Protein AF-A0A6V7LWW5-F1 (afdb_monomer_lite)

Sequence (155 aa):
DLVTLDDLSAEAMLESSQRIDHLAELAKARLPPICDPGPPGPLPPAVYDANIFVQIYALLMRTLVYSQPWAMTKLLQKIVLAASLSLVLGALFYNVAEDSNLYLKDRIGFHYASLGLLFWPLGLLQILEVNSARRNVERDIKDGLYGRFIYIIIE

Organism: NCBI:txid1563983

Foldseek 3Di:
DLQDQDPPDPVSNVVSVVSNVVVVVVCVVPPDPPPDPPDDDPDDDDDDFDDLVVLLVVVCCCQPPVCPVVNVVVVVVLVVLLVVLVVVLCVVLPPLPPDDPPPPVVVVVSVCCVPPPSVVVVVVVVVVVCVVCVVVVVVCVVVNNHDPVSVVVRD

pLDDT: mean 84.37, std 8.03, range [56.25, 94.94]

Radius of gyration: 31.22 Å; chains: 1; bounding box: 67×51×78 Å

Structure (mmCIF, N/CA/C/O backbone):
data_AF-A0A6V7LWW5-F1
#
_entry.id   AF-A0A6V7LWW5-F1
#
loop_
_atom_site.group_PDB
_atom_site.id
_atom_site.type_symbol
_atom_site.label_atom_id
_atom_site.label_alt_id
_atom_site.label_comp_id
_atom_site.label_asym_id
_atom_site.label_entity_id
_atom_site.label_seq_id
_atom_site.pdbx_PDB_ins_code
_atom_site.Cartn_x
_atom_site.Cartn_y
_atom_site.Cartn_z
_atom_site.occupancy
_atom_site.B_iso_or_equiv
_atom_site.auth_seq_id
_atom_site.auth_comp_id
_atom_site.auth_asym_id
_atom_site.auth_atom_id
_atom_site.pdbx_PDB_model_num
ATOM 1 N N . ASP A 1 1 ?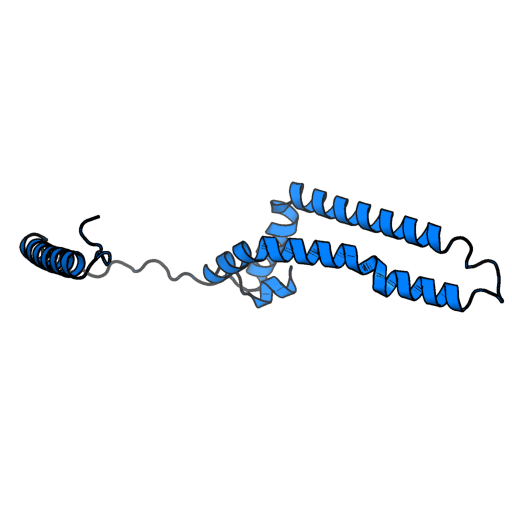 -21.852 21.620 27.437 1.00 56.25 1 ASP A N 1
ATOM 2 C CA . ASP A 1 1 ? -20.460 21.447 27.869 1.00 56.25 1 ASP A CA 1
ATOM 3 C C . ASP A 1 1 ? -20.359 21.796 29.359 1.00 56.25 1 ASP A C 1
ATOM 5 O O . ASP A 1 1 ? -19.930 22.875 29.719 1.00 56.25 1 ASP A O 1
ATOM 9 N N . LEU A 1 2 ? -20.955 20.971 30.232 1.00 62.75 2 LEU A N 1
ATOM 10 C CA . LEU A 1 2 ? -21.084 21.237 31.688 1.00 62.75 2 LEU A CA 1
ATOM 11 C C . LEU A 1 2 ? -20.319 20.210 32.542 1.00 62.75 2 LEU A C 1
ATOM 13 O O . LEU A 1 2 ? -20.326 20.301 33.764 1.00 62.75 2 LEU A O 1
ATOM 17 N N . VAL A 1 3 ? -19.726 19.210 31.886 1.00 68.75 3 VAL A N 1
ATOM 18 C CA . VAL A 1 3 ? -19.079 18.031 32.495 1.00 68.75 3 VAL A CA 1
ATOM 19 C C . VAL A 1 3 ? -17.592 17.976 32.110 1.00 68.75 3 VAL A C 1
ATOM 21 O O . VAL A 1 3 ? -16.883 17.026 32.418 1.00 68.75 3 VAL A O 1
ATOM 24 N N . THR A 1 4 ? -17.119 18.996 31.404 1.00 78.12 4 THR A N 1
ATOM 25 C CA . THR A 1 4 ? -15.730 19.185 31.005 1.00 78.12 4 THR A CA 1
ATOM 26 C C . THR A 1 4 ? -15.096 20.187 31.959 1.00 78.12 4 THR A C 1
ATOM 28 O O . THR A 1 4 ? -15.717 21.178 32.348 1.00 78.12 4 THR A O 1
ATOM 31 N N . LEU A 1 5 ? -13.885 19.868 32.401 1.00 79.38 5 LEU A N 1
ATOM 32 C CA . LEU A 1 5 ? -13.102 20.725 33.279 1.00 79.38 5 LEU A CA 1
ATOM 33 C C . LEU A 1 5 ? -12.470 21.817 32.412 1.00 79.38 5 LEU A C 1
ATOM 35 O O . LEU A 1 5 ? -11.905 21.510 31.361 1.00 79.38 5 LEU A O 1
ATOM 39 N N . ASP A 1 6 ? -12.646 23.073 32.812 1.00 83.56 6 ASP A N 1
ATOM 40 C CA . ASP A 1 6 ? -12.136 24.220 32.066 1.00 83.56 6 ASP A CA 1
ATOM 41 C C . ASP A 1 6 ? -10.806 24.690 32.669 1.00 83.56 6 ASP A C 1
ATOM 43 O O . ASP A 1 6 ? -10.747 25.052 33.845 1.00 83.56 6 ASP A O 1
ATOM 47 N N . ASP A 1 7 ? -9.747 24.690 31.856 1.00 82.81 7 ASP A N 1
ATOM 48 C CA . ASP A 1 7 ? -8.365 24.974 32.271 1.00 82.81 7 ASP A CA 1
ATOM 49 C C . ASP A 1 7 ? -7.906 26.405 31.902 1.00 82.81 7 ASP A C 1
ATOM 51 O O . ASP A 1 7 ? -6.718 26.726 31.960 1.00 82.81 7 ASP A O 1
ATOM 55 N N . LEU A 1 8 ? -8.826 27.297 31.508 1.00 82.31 8 LEU A N 1
ATOM 56 C CA . LEU A 1 8 ? -8.508 28.669 31.072 1.00 82.31 8 LEU A CA 1
ATOM 57 C C . LEU A 1 8 ? -7.904 29.563 32.173 1.00 82.31 8 LEU A C 1
ATOM 59 O O . LEU A 1 8 ? -7.118 30.467 31.880 1.00 82.31 8 LEU A O 1
ATOM 63 N N . SER A 1 9 ? -8.265 29.346 33.437 1.00 84.25 9 SER A N 1
ATOM 64 C CA . SER A 1 9 ? -7.704 30.054 34.592 1.00 84.25 9 SER A CA 1
ATOM 65 C C . SER A 1 9 ? -7.887 29.228 35.866 1.00 84.25 9 SER A C 1
ATOM 67 O O . SER A 1 9 ? -8.771 28.378 35.944 1.00 84.25 9 SER A O 1
ATOM 69 N N . ALA A 1 10 ? -7.077 29.488 36.898 1.00 81.81 10 ALA A N 1
ATOM 70 C CA . ALA A 1 10 ? -7.183 28.765 38.170 1.00 81.81 10 ALA A CA 1
ATOM 71 C C . ALA A 1 10 ? -8.561 28.940 38.843 1.00 81.81 10 ALA A C 1
ATOM 73 O O . ALA A 1 10 ? -9.042 28.029 39.513 1.00 81.81 10 ALA A O 1
ATOM 74 N N . GLU A 1 11 ? -9.206 30.092 38.637 1.00 84.06 11 GLU A N 1
ATOM 75 C CA . GLU A 1 11 ? -10.555 30.376 39.136 1.00 84.06 11 GLU A CA 1
ATOM 76 C C . GLU A 1 11 ? -11.626 29.614 38.341 1.00 84.06 11 GLU A C 1
ATOM 78 O O . GLU A 1 11 ? -12.511 29.011 38.944 1.00 84.06 11 GLU A O 1
ATOM 83 N N . ALA A 1 12 ? -11.507 29.554 37.009 1.00 82.12 12 ALA A N 1
ATOM 84 C CA . ALA A 1 12 ? -12.416 28.788 36.150 1.00 82.12 12 ALA A CA 1
ATOM 85 C C . ALA A 1 12 ? -12.310 27.269 36.391 1.00 82.12 12 ALA A C 1
ATOM 87 O O . ALA A 1 12 ? -13.315 26.552 36.382 1.00 82.12 12 ALA A O 1
ATOM 88 N N . MET A 1 13 ? -11.106 26.781 36.693 1.00 85.88 13 MET A N 1
ATOM 89 C CA . MET A 1 13 ? -10.848 25.391 37.075 1.00 85.88 13 MET A CA 1
ATOM 90 C C . MET A 1 13 ? -11.516 25.040 38.417 1.00 85.88 13 MET A C 1
ATOM 92 O O . MET A 1 13 ? -12.143 23.988 38.570 1.00 85.88 13 MET A O 1
ATOM 96 N N . LEU A 1 14 ? -11.438 25.943 39.400 1.00 86.69 14 LEU A N 1
ATOM 97 C CA . LEU A 1 14 ? -12.098 25.780 40.700 1.00 86.69 14 LEU A CA 1
ATOM 98 C C . LEU A 1 14 ? -13.627 25.846 40.593 1.00 86.69 14 LE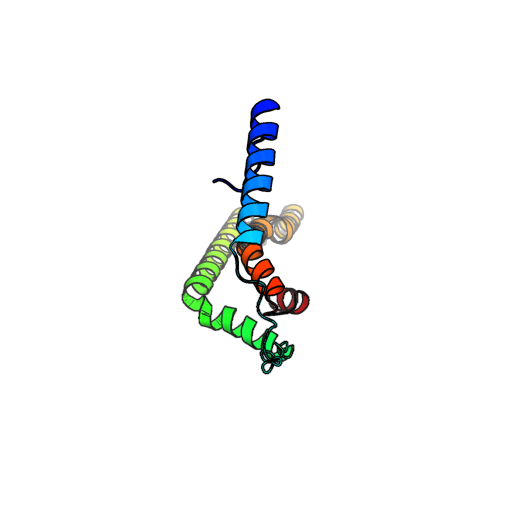U A C 1
ATOM 100 O O . LEU A 1 14 ? -14.320 25.037 41.204 1.00 86.69 14 LEU A O 1
ATOM 104 N N . GLU A 1 15 ? -14.161 26.765 39.793 1.00 88.25 15 GLU A N 1
ATOM 105 C CA . GLU A 1 15 ? -15.605 26.881 39.575 1.00 88.25 15 GLU A CA 1
ATOM 106 C C . GLU A 1 15 ? -16.170 25.656 38.832 1.00 88.25 15 GLU A C 1
ATOM 108 O O . GLU A 1 15 ? -17.206 25.108 39.215 1.00 88.25 15 GLU A O 1
ATOM 113 N N . SER A 1 16 ? -15.486 25.194 37.779 1.00 85.94 16 SER A N 1
ATOM 114 C CA . SER A 1 16 ? -15.928 24.041 36.985 1.00 85.94 16 SER A CA 1
ATOM 115 C C . SER A 1 16 ? -15.826 22.725 37.760 1.00 85.94 16 SER A C 1
ATOM 117 O O . SER A 1 16 ? -16.759 21.927 37.695 1.00 85.94 16 SER A O 1
ATOM 119 N N . SER A 1 17 ? -14.772 22.518 38.558 1.00 87.00 17 SER A N 1
ATOM 120 C CA . SER A 1 17 ? -14.653 21.339 39.434 1.00 87.00 17 SER A CA 1
ATOM 121 C C . SER A 1 17 ? -15.770 21.272 40.479 1.00 87.00 17 SER A C 1
ATOM 123 O O . SER A 1 17 ? -16.461 20.258 40.562 1.00 87.00 17 SER A O 1
ATOM 125 N N . GLN A 1 18 ? -16.050 22.372 41.188 1.00 87.88 18 GLN A N 1
ATOM 126 C CA . GLN A 1 18 ? -17.159 22.440 42.151 1.00 87.88 18 GLN A CA 1
ATOM 127 C C . GLN A 1 18 ? -18.516 22.176 41.487 1.00 87.88 18 GLN A C 1
ATOM 129 O O . GLN A 1 18 ? -19.384 21.502 42.047 1.00 87.88 18 GLN A O 1
ATOM 134 N N . ARG A 1 19 ? -18.702 22.681 40.264 1.00 89.44 19 ARG A N 1
ATOM 135 C CA . ARG A 1 19 ? -19.908 22.444 39.465 1.00 89.44 19 ARG A CA 1
ATOM 136 C C . ARG A 1 19 ? -20.054 20.972 39.071 1.00 89.44 19 ARG A C 1
ATOM 138 O O . ARG A 1 19 ? -21.163 20.443 39.147 1.00 89.44 19 ARG A O 1
ATOM 145 N N . ILE A 1 20 ? -18.966 20.319 38.657 1.00 90.19 20 ILE A N 1
ATOM 146 C CA . ILE A 1 20 ? -18.939 18.892 38.304 1.00 90.19 20 ILE A CA 1
ATOM 147 C C . ILE A 1 20 ? -19.264 18.035 39.527 1.00 90.19 20 ILE A C 1
ATOM 149 O O . ILE A 1 20 ? -20.105 17.144 39.421 1.00 90.19 20 ILE A O 1
ATOM 153 N N . ASP A 1 21 ? -18.674 18.335 40.684 1.00 89.00 21 ASP A N 1
ATOM 154 C CA . ASP A 1 21 ? -18.941 17.606 41.926 1.00 89.00 21 ASP A CA 1
ATOM 155 C C . ASP A 1 21 ? -20.410 17.738 42.341 1.00 89.00 21 ASP A C 1
ATOM 157 O O . ASP A 1 21 ? -21.086 16.735 42.581 1.00 89.00 21 ASP A O 1
ATOM 161 N N . HIS A 1 22 ? -20.959 18.955 42.302 1.00 88.81 22 HIS A N 1
ATOM 162 C CA . HIS A 1 22 ? -22.373 19.191 42.590 1.00 88.81 22 HIS A CA 1
ATOM 163 C C . HIS A 1 22 ? -23.304 18.466 41.597 1.00 88.81 22 HIS A C 1
ATOM 165 O O . HIS A 1 22 ? -24.337 17.911 41.979 1.00 88.81 22 HIS A O 1
ATOM 171 N N . LEU A 1 23 ? -22.957 18.436 40.304 1.00 88.31 23 LEU A N 1
ATOM 172 C CA . LEU A 1 23 ? -23.705 17.680 39.295 1.00 88.31 23 LEU A CA 1
ATOM 173 C C . LEU A 1 23 ? -23.599 16.167 39.510 1.00 88.31 23 LEU A C 1
ATOM 175 O O . LEU A 1 23 ? -24.593 15.466 39.327 1.00 88.31 23 LEU A O 1
ATOM 179 N N . ALA A 1 24 ? -22.436 15.661 39.918 1.00 88.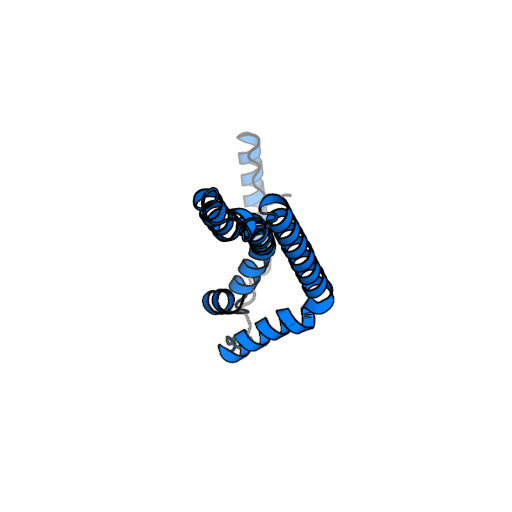00 24 ALA A N 1
ATOM 180 C CA . ALA A 1 24 ? -22.228 14.252 40.228 1.00 88.00 24 ALA A CA 1
ATOM 181 C C . ALA A 1 24 ? -23.033 13.823 41.463 1.00 88.00 24 ALA A C 1
ATOM 183 O O . ALA A 1 24 ? -23.627 12.743 41.466 1.00 88.00 24 ALA A O 1
ATOM 184 N N . GLU A 1 25 ? -23.113 14.669 42.491 1.00 89.00 25 GLU A N 1
ATOM 185 C CA . GLU A 1 25 ? -23.961 14.440 43.664 1.00 89.00 25 GLU A CA 1
ATOM 186 C C . GLU A 1 25 ? -25.451 14.471 43.311 1.00 89.00 25 GLU A C 1
ATOM 188 O O . GLU A 1 25 ? -26.192 13.559 43.684 1.00 89.00 25 GLU A O 1
ATOM 193 N N . LEU A 1 26 ? -25.893 15.452 42.516 1.00 89.56 26 LEU A N 1
ATOM 194 C CA . LEU A 1 26 ? -27.267 15.495 42.009 1.00 89.56 26 LEU A CA 1
ATOM 195 C C . LEU A 1 26 ? -27.609 14.275 41.151 1.00 89.56 26 LEU A C 1
ATOM 197 O O . LEU A 1 26 ? -28.713 13.740 41.261 1.00 89.56 26 LEU A O 1
ATOM 201 N N . ALA A 1 27 ? -26.680 13.828 40.306 1.00 86.88 27 ALA A N 1
ATOM 202 C CA . ALA A 1 27 ? -26.846 12.640 39.485 1.00 86.88 27 ALA A CA 1
ATOM 203 C C . ALA A 1 27 ? -26.975 11.391 40.362 1.00 86.88 27 ALA A C 1
ATOM 205 O O . ALA A 1 27 ? -27.904 10.618 40.162 1.00 86.88 27 ALA A O 1
ATOM 206 N N . LYS A 1 28 ? -26.132 11.228 41.388 1.00 83.94 28 LYS A N 1
ATOM 207 C CA . LYS A 1 28 ? -26.252 10.125 42.359 1.00 83.94 28 LYS A CA 1
ATOM 208 C C . LYS A 1 28 ? -27.580 10.147 43.118 1.00 83.94 28 LYS A C 1
ATOM 210 O O . LYS A 1 28 ? -28.133 9.087 43.384 1.00 83.94 28 LYS A O 1
ATOM 215 N N . ALA A 1 29 ? -28.089 11.330 43.466 1.00 85.06 29 ALA A N 1
ATOM 216 C CA . ALA A 1 29 ? -29.338 11.472 44.212 1.00 85.06 29 ALA A CA 1
ATOM 217 C C . ALA A 1 29 ? -30.597 11.265 43.351 1.00 85.06 29 ALA A C 1
ATOM 219 O O . ALA A 1 29 ? -31.633 10.856 43.874 1.00 85.06 29 ALA A O 1
ATOM 220 N N . ARG A 1 30 ? -30.540 11.588 42.050 1.00 85.62 30 ARG A N 1
ATOM 221 C CA . ARG A 1 30 ? -31.704 11.543 41.145 1.00 85.62 30 ARG A CA 1
ATOM 222 C C . ARG A 1 30 ? -31.725 10.361 40.189 1.00 85.62 30 ARG A C 1
ATOM 224 O O . ARG A 1 30 ? -32.808 9.999 39.731 1.00 85.62 30 ARG A O 1
ATOM 231 N N . LEU A 1 31 ? -30.573 9.798 39.834 1.00 82.19 31 LEU A N 1
ATOM 232 C CA . LEU A 1 31 ? -30.538 8.618 38.984 1.00 82.19 31 LEU A CA 1
ATOM 233 C C . LEU A 1 31 ? -31.003 7.417 39.809 1.00 82.19 31 LEU A C 1
ATOM 235 O O . LEU A 1 31 ? -30.532 7.233 40.934 1.00 82.19 31 LEU A O 1
ATOM 239 N N . PRO A 1 32 ? -31.918 6.594 39.273 1.00 79.50 32 PRO A N 1
ATOM 240 C CA . PRO A 1 32 ? -32.221 5.325 39.906 1.00 79.50 32 PRO A CA 1
ATOM 241 C C . PRO A 1 32 ? -30.915 4.528 40.048 1.00 79.50 32 PRO A C 1
ATOM 243 O O . PRO A 1 32 ? -30.060 4.607 39.155 1.00 79.50 32 PRO A O 1
ATOM 246 N N . PRO A 1 33 ? -30.736 3.772 41.148 1.00 77.69 33 PRO A N 1
ATOM 247 C CA . PRO A 1 33 ? -29.600 2.869 41.261 1.00 77.69 33 PRO A CA 1
ATOM 248 C C . PRO A 1 33 ? -29.564 1.986 40.015 1.00 77.69 33 PRO A C 1
ATOM 250 O O . PRO A 1 33 ? -30.623 1.625 39.491 1.00 77.69 33 PRO A O 1
ATOM 253 N N . ILE A 1 34 ? -28.358 1.682 39.523 1.00 73.12 34 IL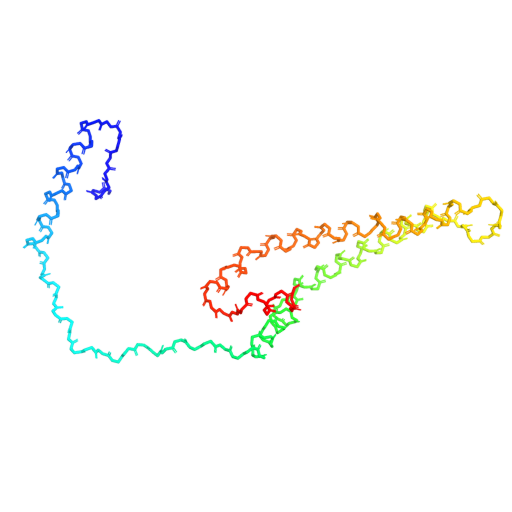E A N 1
ATOM 254 C CA . ILE A 1 34 ? -28.169 0.751 38.407 1.00 73.12 34 ILE A CA 1
ATOM 255 C C . ILE A 1 34 ? -28.908 -0.522 38.811 1.00 73.12 34 ILE A C 1
ATOM 257 O O . ILE A 1 34 ? -28.500 -1.200 39.752 1.00 73.12 34 ILE A O 1
ATOM 261 N N . CYS A 1 35 ? -30.066 -0.748 38.186 1.00 74.00 35 CYS A N 1
ATOM 262 C CA . CYS A 1 35 ? -30.925 -1.868 38.520 1.00 74.00 35 CYS A CA 1
ATOM 263 C C . CYS A 1 35 ? -30.089 -3.123 38.309 1.00 74.00 35 CYS A C 1
ATOM 265 O O . CYS A 1 35 ? -29.405 -3.214 37.283 1.00 74.00 35 CYS A O 1
ATOM 267 N N . ASP A 1 36 ? -30.101 -4.024 39.293 1.00 74.38 36 ASP A N 1
ATOM 268 C CA . ASP A 1 36 ? -29.319 -5.253 39.235 1.00 74.38 36 ASP A CA 1
ATOM 269 C C . ASP A 1 36 ? -29.627 -5.905 37.883 1.00 74.38 36 ASP A C 1
ATOM 271 O O . ASP A 1 36 ? -30.815 -6.110 37.580 1.00 74.38 36 ASP A O 1
ATOM 275 N N . PRO A 1 37 ? -28.623 -6.097 37.002 1.00 74.06 37 PRO A N 1
ATOM 276 C CA . PRO A 1 37 ? -28.888 -6.679 35.706 1.00 74.06 37 PRO A CA 1
ATOM 277 C C . PRO A 1 37 ? -29.601 -7.995 35.984 1.00 74.06 37 PRO A C 1
ATOM 279 O O . PRO A 1 37 ? -29.121 -8.822 36.761 1.00 74.06 37 PRO A O 1
ATOM 282 N N . GLY A 1 38 ? -30.795 -8.150 35.404 1.00 76.06 38 GLY A N 1
ATOM 283 C CA . GLY A 1 38 ? -31.532 -9.404 35.490 1.00 76.06 38 GLY A CA 1
ATOM 284 C C . GLY A 1 38 ? -30.621 -10.579 35.111 1.00 76.06 38 GLY A C 1
ATOM 285 O O . GLY A 1 38 ? -29.553 -10.359 34.530 1.00 76.06 38 GLY A O 1
ATOM 286 N N . PRO A 1 39 ? -31.020 -11.824 35.428 1.00 80.00 39 PRO A N 1
ATOM 287 C CA . PRO A 1 39 ? -30.187 -13.003 35.198 1.00 80.00 39 PRO A CA 1
ATOM 288 C C . PRO A 1 39 ? -29.523 -12.913 33.819 1.00 80.00 39 PRO A C 1
ATOM 290 O O . PRO A 1 39 ? -30.234 -12.620 32.850 1.00 80.00 39 PRO A O 1
ATOM 293 N N . PRO A 1 40 ? -28.185 -13.062 33.740 1.00 77.75 40 PRO A N 1
ATOM 294 C CA . PRO A 1 40 ? -27.430 -12.717 32.548 1.00 77.75 40 PRO A CA 1
ATOM 295 C C . PRO A 1 40 ? -28.060 -13.412 31.350 1.00 77.75 40 PRO A C 1
ATOM 297 O O . PRO A 1 40 ? -28.149 -14.641 31.301 1.00 77.75 40 PRO A O 1
ATOM 300 N N . GLY A 1 41 ? -28.555 -12.605 30.410 1.00 78.50 41 GLY A N 1
ATOM 301 C CA . GLY A 1 41 ? -29.046 -13.116 29.141 1.00 78.50 41 GLY A CA 1
ATOM 302 C C . GLY A 1 41 ? -27.938 -13.907 28.439 1.00 78.50 41 GLY A C 1
ATOM 303 O O . GLY A 1 41 ? -26.757 -13.722 28.759 1.00 78.50 41 GLY A O 1
ATOM 304 N N . PRO A 1 42 ? -28.285 -14.792 27.490 1.00 81.12 42 PRO A N 1
ATOM 305 C CA . PRO A 1 42 ? -27.274 -15.480 26.703 1.00 81.12 42 PRO A CA 1
ATOM 306 C C . PRO A 1 42 ? -26.328 -14.437 26.108 1.00 81.12 42 PRO A C 1
ATOM 308 O O . PRO A 1 42 ? -26.765 -13.498 25.437 1.00 81.12 42 PRO A O 1
ATOM 311 N N . LEU A 1 43 ? -25.037 -14.579 26.419 1.00 78.56 43 LEU A N 1
ATOM 312 C CA . LEU A 1 43 ? -24.001 -13.720 25.866 1.00 78.56 43 LEU A CA 1
ATOM 313 C C . LEU A 1 43 ? -24.101 -13.769 24.334 1.00 78.56 43 LEU A C 1
ATOM 315 O O . LEU A 1 43 ? -24.424 -14.830 23.782 1.00 78.56 43 LEU A O 1
ATOM 319 N N . PRO A 1 44 ? -23.840 -12.649 23.636 1.00 81.50 44 PRO A N 1
ATOM 320 C CA . PRO A 1 44 ? -23.742 -12.683 22.187 1.00 81.50 44 PRO A CA 1
ATOM 321 C C . PRO A 1 44 ? -22.749 -13.781 21.774 1.00 81.50 44 PRO A C 1
ATOM 323 O O . PRO A 1 44 ? -21.784 -14.039 22.504 1.00 81.50 44 PRO A O 1
ATOM 326 N N . PRO A 1 45 ? -22.995 -14.463 20.641 1.00 79.31 45 PRO A N 1
ATOM 327 C CA . PRO A 1 45 ? -22.140 -15.553 20.198 1.00 79.31 45 PRO A CA 1
ATOM 328 C C . PRO A 1 45 ? -20.689 -15.081 20.127 1.00 79.31 45 PRO A C 1
ATOM 330 O O . PRO A 1 45 ? -20.415 -13.953 19.709 1.00 79.31 45 PRO A O 1
ATOM 333 N N . ALA A 1 46 ? -19.765 -15.947 20.545 1.00 74.00 46 ALA A N 1
ATOM 334 C CA . ALA A 1 46 ? -18.345 -15.666 20.420 1.00 74.00 46 ALA A CA 1
ATOM 335 C C . ALA A 1 46 ? -18.022 -15.378 18.948 1.00 74.00 46 ALA A C 1
ATOM 337 O O . ALA A 1 46 ? -18.423 -16.124 18.052 1.00 74.00 46 ALA A O 1
ATOM 338 N N . VAL A 1 47 ? -17.326 -14.272 18.699 1.00 71.50 47 VAL A N 1
ATOM 339 C CA . VAL A 1 47 ? -16.826 -13.950 17.365 1.00 71.50 47 VAL A CA 1
ATOM 340 C C . VAL A 1 47 ? -15.663 -14.903 17.105 1.00 71.50 47 VAL A C 1
ATOM 342 O O . VAL A 1 47 ? -14.640 -14.824 17.780 1.00 71.50 47 VAL A O 1
ATOM 345 N N . TYR A 1 48 ? -15.856 -15.863 16.202 1.00 69.12 48 TYR A N 1
ATOM 346 C CA . TYR A 1 48 ? -14.805 -16.796 15.806 1.00 69.12 48 TYR A CA 1
ATOM 347 C C . TYR A 1 48 ? -14.050 -16.238 14.607 1.00 69.12 48 TYR A C 1
ATOM 349 O O . TYR A 1 48 ? -14.664 -15.817 13.624 1.00 69.12 48 TYR A O 1
ATOM 357 N N . ASP A 1 49 ? -12.724 -16.293 14.672 1.00 73.12 49 ASP A N 1
ATOM 358 C CA . ASP A 1 49 ? -11.879 -15.952 13.535 1.00 73.12 49 ASP A CA 1
ATOM 359 C C . ASP A 1 49 ? -12.101 -16.944 12.385 1.00 73.12 49 ASP A C 1
ATOM 361 O O . ASP A 1 49 ? -12.236 -18.157 12.580 1.00 73.12 49 ASP A O 1
ATOM 365 N N . ALA A 1 50 ? -12.122 -16.433 11.154 1.00 77.69 50 ALA A N 1
ATOM 366 C CA . ALA A 1 50 ? -12.208 -17.273 9.966 1.00 77.69 50 ALA A CA 1
ATOM 367 C C . ALA A 1 50 ? -10.921 -18.097 9.779 1.00 77.69 50 ALA A C 1
ATOM 369 O O . ALA A 1 50 ? -9.818 -17.622 10.050 1.00 77.69 50 ALA A O 1
ATOM 370 N N . ASN A 1 51 ? -11.038 -19.309 9.227 1.00 87.44 51 ASN A N 1
ATOM 371 C CA . ASN A 1 51 ? -9.878 -20.121 8.845 1.00 87.44 51 ASN A CA 1
ATOM 372 C C . ASN A 1 51 ? -8.959 -19.370 7.866 1.00 87.44 51 ASN A C 1
ATOM 374 O O . ASN A 1 51 ? -9.435 -18.658 6.983 1.00 87.44 51 ASN A O 1
ATOM 378 N N . ILE A 1 52 ? -7.649 -19.618 7.946 1.00 86.81 52 ILE A N 1
ATOM 379 C CA . ILE A 1 52 ? -6.621 -18.967 7.109 1.00 86.81 52 ILE A CA 1
ATOM 380 C C . ILE A 1 52 ? -6.956 -19.046 5.610 1.00 86.81 52 ILE A C 1
ATOM 382 O O . ILE A 1 52 ? -6.863 -18.049 4.900 1.00 86.81 52 ILE A O 1
ATOM 386 N N . PHE A 1 53 ? -7.418 -20.203 5.125 1.00 89.06 53 PHE A N 1
ATOM 387 C CA . PHE A 1 53 ? -7.814 -20.378 3.722 1.00 89.06 53 PHE A CA 1
ATOM 388 C C . PHE A 1 53 ? -9.006 -19.505 3.314 1.00 89.06 53 PHE A C 1
ATOM 390 O O . PHE A 1 53 ? -9.043 -18.998 2.196 1.00 89.06 53 PHE A O 1
ATOM 397 N N . VAL A 1 54 ? -9.965 -19.304 4.222 1.00 88.94 54 VAL A N 1
ATOM 398 C CA . VAL A 1 54 ? -11.131 -18.444 3.983 1.00 88.94 54 VAL A CA 1
ATOM 399 C C . VAL A 1 54 ? -10.701 -16.981 3.960 1.00 88.94 54 VAL A C 1
ATOM 401 O O . VAL A 1 54 ? -11.155 -16.239 3.095 1.00 88.94 54 VAL A O 1
ATOM 404 N N . GLN A 1 55 ? -9.775 -16.582 4.838 1.00 88.94 55 GLN A N 1
ATOM 405 C CA . GLN A 1 55 ? -9.190 -15.238 4.822 1.00 88.94 55 GLN A CA 1
ATOM 406 C C . GLN A 1 55 ? -8.452 -14.963 3.501 1.00 88.94 55 GLN A C 1
ATOM 408 O O . GLN A 1 55 ? -8.694 -13.937 2.870 1.00 88.94 55 GLN A O 1
ATOM 413 N N . ILE A 1 56 ? -7.619 -15.903 3.035 1.00 89.44 56 ILE A N 1
ATOM 414 C CA . ILE A 1 56 ? -6.917 -15.800 1.744 1.00 89.44 56 ILE A CA 1
ATOM 415 C C . ILE A 1 56 ? -7.916 -15.667 0.591 1.00 89.44 56 ILE A C 1
ATOM 417 O O . ILE A 1 56 ? -7.790 -14.772 -0.243 1.00 89.44 56 ILE A O 1
ATOM 421 N N . TYR A 1 57 ? -8.927 -16.538 0.551 1.00 90.44 57 TYR A N 1
ATOM 422 C CA . TYR A 1 57 ? -9.954 -16.505 -0.487 1.00 90.44 57 TYR A CA 1
ATOM 423 C C . TYR A 1 57 ? -10.728 -15.179 -0.487 1.00 90.44 57 TYR A C 1
ATOM 425 O O . TYR A 1 57 ? -10.952 -14.595 -1.547 1.00 90.44 57 TYR A O 1
ATOM 433 N N . ALA A 1 58 ? -11.096 -14.670 0.691 1.00 88.44 58 ALA A N 1
ATOM 434 C CA . ALA A 1 58 ? -11.801 -13.400 0.832 1.00 88.44 58 ALA A CA 1
ATOM 435 C C . ALA A 1 58 ? -10.959 -12.213 0.335 1.00 88.44 58 ALA A C 1
ATOM 437 O O . ALA A 1 58 ? -11.477 -11.371 -0.401 1.00 88.44 58 ALA A O 1
ATOM 438 N N . LEU A 1 59 ? -9.665 -12.169 0.676 1.00 89.00 59 LEU A N 1
ATOM 439 C CA . LEU A 1 59 ? -8.735 -11.148 0.179 1.00 89.00 59 LEU A CA 1
ATOM 440 C C . LEU A 1 59 ? -8.585 -11.222 -1.345 1.00 89.00 59 LEU A C 1
ATOM 442 O O . LEU A 1 59 ? -8.690 -10.209 -2.033 1.00 89.00 59 LEU A O 1
ATOM 446 N N . LEU A 1 60 ? -8.437 -12.425 -1.895 1.00 87.00 60 LEU A N 1
ATOM 447 C CA . LEU A 1 60 ? -8.299 -12.623 -3.335 1.00 87.00 60 LEU A CA 1
ATOM 448 C C . LEU A 1 60 ? -9.570 -12.212 -4.094 1.00 87.00 60 LEU A C 1
ATOM 450 O O . LEU A 1 60 ? -9.486 -11.541 -5.121 1.00 87.00 60 LEU A O 1
ATOM 454 N N . MET A 1 61 ? -10.753 -12.527 -3.564 1.00 87.81 61 MET A N 1
ATOM 455 C CA . MET A 1 61 ? -12.030 -12.082 -4.133 1.00 87.81 61 MET A CA 1
ATOM 456 C C . MET A 1 61 ? -12.218 -10.564 -4.043 1.00 87.81 61 MET A C 1
ATOM 458 O O . MET A 1 61 ? -12.678 -9.942 -5.006 1.00 87.81 61 MET A O 1
ATOM 462 N N . ARG A 1 62 ? -11.827 -9.944 -2.921 1.00 87.12 62 ARG A N 1
ATOM 463 C CA . ARG A 1 62 ? -11.790 -8.480 -2.762 1.00 87.12 62 ARG A CA 1
ATOM 464 C C . ARG A 1 62 ? -10.946 -7.833 -3.856 1.00 87.12 62 ARG A C 1
ATOM 466 O O . ARG A 1 62 ? -11.412 -6.896 -4.504 1.00 87.12 62 ARG A O 1
ATOM 473 N N . THR A 1 63 ? -9.751 -8.357 -4.097 1.00 82.38 63 THR A N 1
ATOM 474 C CA . THR A 1 63 ? -8.804 -7.778 -5.054 1.00 82.38 63 THR A CA 1
ATOM 475 C C . THR A 1 63 ? -9.186 -8.056 -6.508 1.00 82.38 63 THR A C 1
ATOM 477 O O . THR A 1 63 ? -9.153 -7.139 -7.327 1.00 82.38 63 THR A O 1
ATOM 480 N N . LEU A 1 64 ? -9.591 -9.283 -6.848 1.00 80.50 64 LEU A N 1
ATOM 481 C CA . LEU A 1 64 ? -9.835 -9.688 -8.239 1.00 80.50 64 LEU A CA 1
ATOM 482 C C . LEU A 1 64 ? -11.229 -9.357 -8.765 1.00 80.50 64 LEU A C 1
ATOM 484 O O . LEU A 1 64 ? -11.373 -9.137 -9.967 1.00 80.50 64 LEU A O 1
ATOM 488 N N . VAL A 1 65 ? -12.249 -9.361 -7.903 1.00 82.44 65 VAL A N 1
ATOM 489 C CA . VAL A 1 65 ? -13.655 -9.246 -8.324 1.00 82.44 65 VAL A CA 1
ATOM 490 C C . VAL A 1 65 ? -14.256 -7.933 -7.843 1.00 82.44 65 VAL A C 1
ATOM 492 O O . VAL A 1 65 ? -14.763 -7.156 -8.648 1.00 82.44 65 VAL A O 1
ATOM 495 N N . TYR A 1 66 ? -14.148 -7.626 -6.550 1.00 80.25 66 TYR A N 1
ATOM 496 C CA . TYR A 1 66 ? -14.810 -6.442 -5.992 1.00 80.25 66 TYR A CA 1
ATOM 497 C C . TYR A 1 66 ? -14.087 -5.121 -6.308 1.00 80.25 66 TYR A C 1
ATOM 499 O O . TYR A 1 66 ? -14.712 -4.063 -6.302 1.00 80.25 66 TYR A O 1
ATOM 507 N N . SER A 1 67 ? -12.799 -5.168 -6.656 1.00 79.44 67 SER A N 1
ATOM 508 C CA . SER A 1 67 ? -12.004 -3.986 -7.027 1.00 79.44 67 SER A CA 1
ATOM 509 C C . SER A 1 67 ? -12.026 -3.664 -8.536 1.00 79.44 67 SER A C 1
ATOM 511 O O . SER A 1 67 ? -11.297 -2.784 -8.996 1.00 79.44 67 SER A O 1
ATOM 513 N N . GLN A 1 68 ? -12.842 -4.351 -9.348 1.00 66.62 68 GLN A N 1
ATOM 514 C CA . GLN A 1 68 ? -12.632 -4.433 -10.802 1.00 66.62 68 GLN A CA 1
ATOM 515 C C . GLN A 1 68 ? -12.608 -3.136 -11.637 1.00 66.62 68 GLN A C 1
ATOM 517 O O . GLN A 1 68 ? -11.848 -3.139 -12.605 1.00 66.62 68 GLN A O 1
ATOM 522 N N . PRO A 1 69 ? -13.285 -2.007 -11.342 1.00 78.31 69 PRO A N 1
ATOM 523 C CA . PRO A 1 69 ? -13.033 -0.804 -12.141 1.00 78.31 69 PRO A CA 1
ATOM 524 C C . PRO A 1 69 ? -11.699 -0.137 -11.766 1.00 78.31 69 PRO A C 1
ATOM 526 O O . PRO A 1 69 ? -10.961 0.317 -12.636 1.00 78.31 69 PRO A O 1
ATOM 529 N N . TRP A 1 70 ? -11.347 -0.120 -10.479 1.00 81.12 70 TRP A N 1
ATOM 530 C CA . TRP A 1 70 ? -10.157 0.570 -9.972 1.00 81.12 70 TRP A CA 1
ATOM 531 C C . TRP A 1 70 ? -8.872 -0.241 -10.148 1.00 81.12 70 TRP A C 1
ATOM 533 O O . TRP A 1 70 ? -7.810 0.320 -10.405 1.00 81.12 70 TRP A O 1
ATOM 543 N N . ALA A 1 71 ? -8.950 -1.566 -10.033 1.00 81.25 71 ALA A N 1
ATOM 544 C CA . ALA A 1 71 ? -7.816 -2.449 -10.272 1.00 81.25 71 ALA A CA 1
ATOM 545 C C . ALA A 1 71 ? -7.365 -2.392 -11.740 1.00 81.25 71 ALA A C 1
ATOM 547 O O . ALA A 1 71 ? -6.168 -2.319 -12.016 1.00 81.25 71 ALA A O 1
ATOM 548 N N . MET A 1 72 ? -8.316 -2.355 -12.680 1.00 83.69 72 MET A N 1
ATOM 549 C CA . MET A 1 72 ? -8.018 -2.276 -14.111 1.00 83.69 72 MET A CA 1
ATOM 550 C C . MET A 1 72 ? -7.394 -0.935 -14.504 1.00 83.69 72 MET A C 1
ATOM 552 O O . MET A 1 72 ? -6.430 -0.917 -15.267 1.00 83.69 72 MET A O 1
ATOM 556 N N . THR A 1 73 ? -7.881 0.187 -13.963 1.00 86.69 73 THR A N 1
ATOM 557 C CA . THR A 1 73 ? -7.296 1.508 -14.253 1.00 86.69 73 THR A CA 1
ATOM 558 C C . THR A 1 73 ? -5.873 1.631 -13.714 1.00 86.69 73 THR A C 1
ATOM 560 O O . THR A 1 73 ? -4.992 2.097 -14.436 1.00 86.69 73 THR A O 1
ATOM 563 N N . LYS A 1 74 ? -5.610 1.140 -12.496 1.00 87.06 74 LYS A N 1
ATOM 564 C CA . LYS A 1 74 ? -4.253 1.078 -11.927 1.00 87.06 74 LYS A CA 1
ATOM 565 C C . LYS A 1 74 ? -3.328 0.172 -12.736 1.00 87.06 74 LYS A C 1
ATOM 567 O O . LYS A 1 74 ? -2.185 0.539 -12.997 1.00 87.06 74 LYS A O 1
ATOM 572 N N . LEU A 1 75 ? -3.811 -0.996 -13.163 1.00 88.62 75 LEU A N 1
ATOM 573 C CA . LEU A 1 75 ? -3.040 -1.901 -14.015 1.00 88.62 75 LEU A CA 1
ATOM 574 C C . LEU A 1 75 ? -2.684 -1.229 -15.345 1.00 88.62 75 LEU A C 1
ATOM 576 O O . LEU A 1 75 ? -1.524 -1.250 -15.750 1.00 88.62 75 LEU A O 1
ATOM 580 N N . LEU A 1 76 ? -3.655 -0.581 -15.992 1.00 91.69 76 LEU A N 1
ATOM 581 C CA . LEU A 1 76 ? -3.432 0.148 -17.236 1.00 91.69 76 LEU A CA 1
ATOM 582 C C . LEU A 1 76 ? -2.415 1.279 -17.046 1.00 91.69 76 LEU A C 1
ATOM 584 O O . LEU A 1 76 ? -1.503 1.414 -17.856 1.00 91.69 76 LEU A O 1
ATOM 588 N N . GLN A 1 77 ? -2.512 2.042 -15.954 1.00 91.44 77 GLN A N 1
ATOM 589 C CA . GLN A 1 77 ? -1.536 3.078 -15.611 1.00 91.44 77 GLN A CA 1
ATOM 590 C C . GLN A 1 77 ? -0.122 2.496 -15.475 1.00 91.44 77 GLN A C 1
ATOM 592 O O . GLN A 1 77 ? 0.823 3.055 -16.033 1.00 91.44 77 GLN A O 1
ATOM 597 N N . LYS A 1 78 ? 0.028 1.358 -14.783 1.00 91.62 78 LYS A N 1
ATOM 598 C CA . LYS A 1 78 ? 1.316 0.663 -14.628 1.00 91.62 78 LYS A CA 1
ATOM 599 C C . LYS A 1 78 ? 1.863 0.176 -15.972 1.00 91.62 78 LYS A C 1
ATOM 601 O O . LYS A 1 78 ? 3.048 0.359 -16.232 1.00 91.62 78 LYS A O 1
ATOM 606 N N . ILE A 1 79 ? 1.015 -0.373 -16.845 1.00 94.06 79 ILE A N 1
ATOM 607 C CA . ILE A 1 79 ? 1.401 -0.823 -18.194 1.00 94.06 79 ILE A CA 1
ATOM 608 C C . ILE A 1 79 ? 1.855 0.355 -19.060 1.00 94.06 79 ILE A C 1
ATOM 610 O O . ILE A 1 79 ? 2.913 0.280 -19.679 1.00 94.06 79 ILE A O 1
ATOM 614 N N . VAL A 1 80 ? 1.093 1.451 -19.089 1.00 94.94 80 VAL A N 1
ATOM 615 C CA . VAL A 1 80 ? 1.439 2.651 -19.869 1.00 94.94 80 VAL A CA 1
ATOM 616 C C . VAL A 1 80 ? 2.752 3.257 -19.372 1.00 94.94 80 VAL A C 1
ATOM 618 O O . VAL A 1 80 ? 3.616 3.596 -20.181 1.00 94.94 80 VAL A O 1
ATOM 621 N N . LEU A 1 81 ? 2.945 3.334 -18.051 1.00 93.31 81 LEU A N 1
ATOM 622 C CA . LEU A 1 81 ? 4.196 3.812 -17.470 1.00 93.31 81 LEU A CA 1
ATOM 623 C C . LEU A 1 81 ? 5.365 2.890 -17.843 1.00 93.31 81 LEU A C 1
ATOM 625 O O . LEU A 1 81 ? 6.382 3.370 -18.337 1.00 93.31 81 LEU A O 1
ATOM 629 N N . ALA A 1 82 ? 5.214 1.574 -17.679 1.00 93.44 82 ALA A N 1
ATOM 630 C CA . ALA A 1 82 ? 6.242 0.603 -18.044 1.00 93.44 82 ALA A CA 1
ATOM 631 C C . ALA A 1 82 ? 6.606 0.674 -19.538 1.00 93.44 82 ALA A C 1
ATOM 633 O O . ALA A 1 82 ? 7.787 0.677 -19.886 1.00 93.44 82 ALA A O 1
ATOM 634 N N . ALA A 1 83 ? 5.611 0.808 -20.419 1.00 94.31 83 ALA A N 1
ATOM 635 C CA . ALA A 1 83 ? 5.824 0.984 -21.851 1.00 94.31 83 ALA A CA 1
ATOM 636 C C . ALA A 1 83 ? 6.583 2.285 -22.156 1.00 94.31 83 ALA A C 1
ATOM 638 O O . ALA A 1 83 ? 7.542 2.268 -22.924 1.00 94.31 83 ALA A O 1
ATOM 639 N N . SER A 1 84 ? 6.220 3.399 -21.510 1.00 94.25 84 SER A N 1
ATOM 640 C CA . SER A 1 84 ? 6.925 4.677 -21.677 1.00 94.25 84 SER A CA 1
ATOM 641 C C . SER A 1 84 ? 8.393 4.599 -21.239 1.00 94.25 84 SER A C 1
ATOM 643 O O . SER A 1 84 ? 9.275 5.058 -21.960 1.00 94.25 84 SER A O 1
ATOM 645 N N . LEU A 1 85 ? 8.676 3.939 -20.112 1.00 92.44 85 LEU A N 1
ATOM 646 C CA . LEU A 1 85 ? 10.035 3.725 -19.608 1.00 92.44 85 LEU A CA 1
ATOM 647 C C . LEU A 1 85 ? 10.850 2.822 -20.541 1.00 92.44 85 LEU A C 1
ATOM 649 O O . LEU A 1 85 ? 12.027 3.088 -20.781 1.00 92.44 85 LEU A O 1
ATOM 653 N N . SER A 1 86 ? 10.219 1.793 -21.112 1.00 91.94 86 SER A N 1
ATOM 654 C CA . SER A 1 86 ? 10.836 0.928 -22.120 1.00 91.94 86 SER A CA 1
ATOM 655 C C . SER A 1 86 ? 11.184 1.693 -23.402 1.00 91.94 86 SER A C 1
ATOM 657 O O . SER A 1 86 ? 12.289 1.529 -23.919 1.00 91.94 86 SER A O 1
ATOM 659 N N . LEU A 1 87 ? 10.300 2.577 -23.877 1.00 93.25 87 LEU A N 1
ATOM 660 C CA . LEU A 1 87 ? 10.569 3.429 -25.039 1.00 93.25 87 LEU A CA 1
ATOM 661 C C . LEU A 1 87 ? 11.723 4.403 -24.780 1.00 93.25 87 LEU A C 1
ATOM 663 O O . LEU A 1 87 ? 12.595 4.548 -25.632 1.00 93.25 87 LEU A O 1
ATOM 667 N N . VAL A 1 88 ? 11.767 5.028 -23.599 1.00 91.62 88 VAL A N 1
ATOM 668 C CA . VAL A 1 88 ? 12.877 5.911 -23.203 1.00 91.62 88 VAL A CA 1
ATOM 669 C C . VAL A 1 88 ? 14.197 5.140 -23.162 1.00 91.62 88 VAL A C 1
ATOM 671 O O . VAL A 1 88 ? 15.196 5.620 -23.692 1.00 91.62 88 VAL A O 1
ATOM 674 N N . LEU A 1 89 ? 14.207 3.928 -22.600 1.00 90.75 89 LEU A N 1
ATOM 675 C CA . LEU A 1 89 ? 15.400 3.079 -22.584 1.00 90.75 89 LEU A CA 1
ATOM 676 C C . LEU A 1 89 ? 15.874 2.737 -24.002 1.00 90.75 89 LEU A C 1
ATOM 678 O O . LEU A 1 89 ? 17.059 2.862 -24.299 1.00 90.75 89 LEU A O 1
ATOM 682 N N . GLY A 1 90 ? 14.951 2.327 -24.875 1.00 88.69 90 GLY A N 1
ATOM 683 C CA . GLY A 1 90 ? 15.256 1.993 -26.265 1.00 88.69 90 GLY A CA 1
ATOM 684 C C . GLY A 1 90 ? 15.749 3.192 -27.076 1.00 88.69 90 GLY A C 1
ATOM 685 O O . GLY A 1 90 ? 16.631 3.035 -27.915 1.00 88.69 90 GLY A O 1
ATOM 686 N N . ALA A 1 91 ? 15.232 4.391 -26.797 1.00 89.38 91 ALA A N 1
ATOM 687 C CA . ALA A 1 91 ? 15.681 5.626 -27.434 1.00 89.38 91 ALA A CA 1
ATOM 688 C C . ALA A 1 91 ? 17.091 6.041 -26.982 1.00 89.38 91 ALA A C 1
ATOM 690 O O . ALA A 1 91 ? 17.889 6.479 -27.806 1.00 89.38 91 ALA A O 1
ATOM 691 N N . LEU A 1 92 ? 17.411 5.891 -25.690 1.00 88.25 92 LEU A N 1
ATOM 692 C CA . LEU A 1 92 ? 18.728 6.237 -25.144 1.00 88.25 92 LEU A CA 1
ATOM 693 C C . LEU A 1 92 ? 19.831 5.273 -25.596 1.00 88.25 92 LEU A C 1
ATOM 695 O O . LEU A 1 92 ? 20.937 5.711 -25.894 1.00 88.25 92 LEU A O 1
ATOM 699 N N . PHE A 1 93 ? 19.532 3.974 -25.658 1.00 86.12 93 PHE A N 1
ATOM 700 C CA . PHE A 1 93 ? 20.483 2.924 -26.045 1.00 86.12 93 PHE A CA 1
ATOM 701 C C . PHE A 1 93 ? 20.230 2.411 -27.467 1.00 86.12 93 PHE A C 1
ATOM 703 O O . PHE A 1 93 ? 20.424 1.228 -27.767 1.00 86.12 93 PHE A O 1
ATOM 710 N N . TYR A 1 94 ? 19.778 3.304 -28.350 1.00 85.50 94 TYR A N 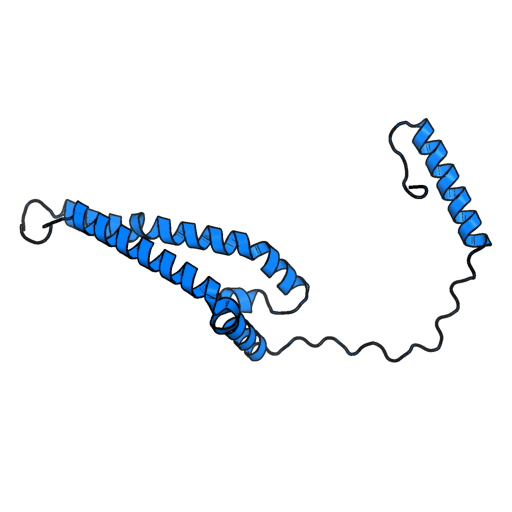1
ATOM 711 C CA . TYR A 1 94 ? 19.531 2.971 -29.743 1.00 85.50 94 TYR A CA 1
ATOM 712 C C . TYR A 1 94 ? 20.819 2.468 -30.409 1.00 85.50 94 TYR A C 1
ATOM 714 O O . TYR A 1 94 ? 21.875 3.090 -30.318 1.00 85.50 94 TYR A O 1
ATOM 722 N N . ASN A 1 95 ? 20.716 1.329 -31.088 1.00 75.75 95 ASN A N 1
ATOM 723 C CA . ASN A 1 95 ? 21.783 0.720 -31.878 1.00 75.75 95 ASN A CA 1
ATOM 724 C C . ASN A 1 95 ? 23.059 0.256 -31.136 1.00 75.75 95 ASN A C 1
ATOM 726 O O . ASN A 1 95 ? 24.105 0.049 -31.745 1.00 75.75 95 ASN A O 1
ATOM 730 N N . VAL A 1 96 ? 22.980 -0.006 -29.827 1.00 73.06 96 VAL A N 1
ATOM 731 C CA . VAL A 1 96 ? 24.115 -0.521 -29.021 1.00 73.06 96 VAL A CA 1
ATOM 732 C C . VAL A 1 96 ? 24.602 -1.923 -29.453 1.00 73.06 96 VAL A C 1
ATOM 734 O O . VAL A 1 96 ? 25.693 -2.364 -29.077 1.00 73.06 96 VAL A O 1
ATOM 737 N N . ALA A 1 97 ? 23.807 -2.656 -30.239 1.00 66.62 97 ALA A N 1
ATOM 738 C CA . ALA A 1 97 ? 24.106 -4.029 -30.636 1.00 66.62 97 ALA A CA 1
ATOM 739 C C . ALA A 1 97 ? 25.010 -4.163 -31.879 1.00 66.62 97 ALA A C 1
ATOM 741 O O . ALA A 1 97 ? 25.653 -5.206 -32.001 1.00 66.62 97 ALA A O 1
ATOM 742 N N . GLU A 1 98 ? 25.069 -3.157 -32.762 1.00 69.81 98 GLU A N 1
ATOM 743 C CA . GLU A 1 98 ? 25.677 -3.281 -34.101 1.00 69.81 98 GLU A CA 1
ATOM 744 C C . GLU A 1 98 ? 27.215 -3.203 -34.126 1.00 69.81 98 GLU A C 1
ATOM 746 O O . GLU A 1 98 ? 27.818 -3.829 -34.994 1.00 69.81 98 GLU A O 1
ATOM 751 N N . ASP A 1 99 ? 27.869 -2.542 -33.159 1.00 61.62 99 ASP A N 1
ATOM 752 C CA . ASP A 1 99 ? 29.333 -2.364 -33.158 1.00 61.62 99 ASP A CA 1
ATOM 753 C C . ASP A 1 99 ? 30.040 -2.985 -31.939 1.00 61.62 99 ASP A C 1
ATOM 755 O O . ASP A 1 99 ? 29.624 -2.846 -30.784 1.00 61.62 99 ASP A O 1
ATOM 759 N N . SER A 1 100 ? 31.151 -3.683 -32.196 1.00 64.44 100 SER A N 1
ATOM 760 C CA . SER A 1 100 ? 31.810 -4.590 -31.241 1.00 64.44 100 SER A CA 1
ATOM 761 C C . SER A 1 100 ? 32.845 -3.939 -30.310 1.00 64.44 100 SER A C 1
ATOM 763 O O . SER A 1 100 ? 33.121 -4.500 -29.252 1.00 64.44 100 SER A O 1
ATOM 765 N N . ASN A 1 101 ? 33.398 -2.765 -30.645 1.00 60.41 101 ASN A N 1
ATOM 766 C CA . ASN A 1 101 ? 34.594 -2.234 -29.963 1.00 60.41 101 ASN A CA 1
ATOM 767 C C . ASN A 1 101 ? 34.404 -0.956 -29.119 1.00 60.41 101 ASN A C 1
ATOM 769 O O . ASN A 1 101 ? 35.178 -0.755 -28.185 1.00 60.41 101 ASN A O 1
ATOM 773 N N . LEU A 1 102 ? 33.405 -0.096 -29.373 1.00 56.28 102 LEU A N 1
ATOM 774 C CA . LEU A 1 102 ? 33.260 1.178 -28.633 1.00 56.28 102 LEU A CA 1
ATOM 775 C C . LEU A 1 102 ? 32.310 1.125 -27.415 1.00 56.28 102 LEU A C 1
ATOM 777 O O . LEU A 1 102 ? 32.337 2.031 -26.585 1.00 56.28 102 LEU A O 1
ATOM 781 N N . TYR A 1 103 ? 31.521 0.057 -27.247 1.00 64.38 103 TYR A N 1
ATOM 782 C CA . TYR A 1 103 ? 30.278 0.113 -26.457 1.00 64.38 103 TYR A CA 1
ATOM 783 C C . TYR A 1 103 ? 30.172 -0.847 -25.258 1.00 64.38 103 TYR A C 1
ATOM 785 O O . TYR A 1 103 ? 29.077 -1.046 -24.731 1.00 64.38 103 TYR A O 1
ATOM 793 N N . LEU A 1 104 ? 31.273 -1.426 -24.750 1.00 73.12 104 LEU A N 1
ATOM 794 C CA . LEU A 1 104 ? 31.204 -2.251 -23.523 1.00 73.12 104 LEU A CA 1
ATOM 795 C C . LEU A 1 104 ? 30.606 -1.457 -22.344 1.00 73.12 104 LEU A C 1
ATOM 797 O O . LEU A 1 104 ? 29.794 -1.983 -21.584 1.00 73.12 104 LEU A O 1
ATOM 801 N N . LYS A 1 105 ? 30.965 -0.171 -22.234 1.00 79.12 105 LYS A N 1
ATOM 802 C CA . LYS A 1 105 ? 30.412 0.747 -21.229 1.00 79.12 105 LYS A CA 1
ATOM 803 C C . LYS A 1 105 ? 28.917 1.003 -21.436 1.00 79.12 105 LYS A C 1
ATOM 805 O O . LYS A 1 105 ? 28.184 0.997 -20.454 1.00 79.12 105 LYS A O 1
ATOM 810 N N . ASP A 1 106 ? 28.457 1.131 -22.677 1.00 80.75 106 ASP A N 1
ATOM 811 C CA . ASP A 1 106 ? 27.045 1.398 -22.984 1.00 80.75 106 ASP A CA 1
ATOM 812 C C . ASP A 1 106 ? 26.164 0.161 -22.775 1.00 80.75 106 ASP A C 1
ATOM 814 O O . ASP A 1 106 ? 25.039 0.285 -22.301 1.00 80.75 106 ASP A O 1
ATOM 818 N N . ARG A 1 107 ? 26.690 -1.051 -22.999 1.00 82.00 107 ARG A N 1
ATOM 819 C CA . ARG A 1 107 ? 26.001 -2.306 -22.637 1.00 82.00 107 ARG A CA 1
ATOM 820 C C . ARG A 1 107 ? 25.835 -2.452 -21.126 1.00 82.00 107 ARG A C 1
ATOM 822 O O . ARG A 1 107 ? 24.759 -2.804 -20.649 1.00 82.00 107 ARG A O 1
ATOM 829 N N . ILE A 1 108 ? 26.884 -2.149 -20.361 1.00 86.56 108 ILE A N 1
ATOM 830 C CA . ILE A 1 108 ? 26.808 -2.124 -18.892 1.00 86.56 108 ILE A CA 1
ATOM 831 C C . ILE A 1 108 ? 25.841 -1.023 -18.437 1.00 86.56 108 ILE A C 1
ATOM 833 O O . ILE A 1 108 ? 25.017 -1.258 -17.554 1.00 86.56 108 ILE A O 1
ATOM 837 N N . GLY A 1 109 ? 25.889 0.146 -19.080 1.00 87.44 109 GLY A N 1
ATOM 838 C CA . GLY A 1 109 ? 24.970 1.258 -18.853 1.00 87.44 109 GLY A CA 1
ATOM 839 C C . GLY A 1 109 ? 23.509 0.875 -19.088 1.00 87.44 109 GLY A C 1
ATOM 840 O O . GLY A 1 109 ? 22.662 1.213 -18.267 1.00 87.44 109 GLY A O 1
ATOM 841 N N . PHE A 1 110 ? 23.216 0.099 -20.132 1.00 87.19 110 PHE A N 1
ATOM 842 C CA . PHE A 1 110 ? 21.876 -0.418 -20.415 1.00 87.19 110 PHE A CA 1
ATOM 843 C C . PHE A 1 110 ? 21.369 -1.350 -19.305 1.00 87.19 110 PHE A C 1
ATOM 845 O O . PHE A 1 110 ? 20.249 -1.190 -18.813 1.00 87.19 110 PHE A O 1
ATOM 852 N N . HIS A 1 111 ? 22.191 -2.305 -18.857 1.00 88.44 111 HIS A N 1
ATOM 853 C CA . HIS A 1 111 ? 21.821 -3.198 -17.753 1.00 88.44 111 HIS A CA 1
ATOM 854 C C . HIS A 1 111 ? 21.642 -2.439 -16.433 1.00 88.44 111 HIS A C 1
ATOM 856 O O . HIS A 1 111 ? 20.698 -2.702 -15.689 1.00 88.44 111 HIS A O 1
ATOM 862 N N . TYR A 1 112 ? 22.496 -1.452 -16.165 1.00 90.81 112 TYR A N 1
ATOM 863 C CA . T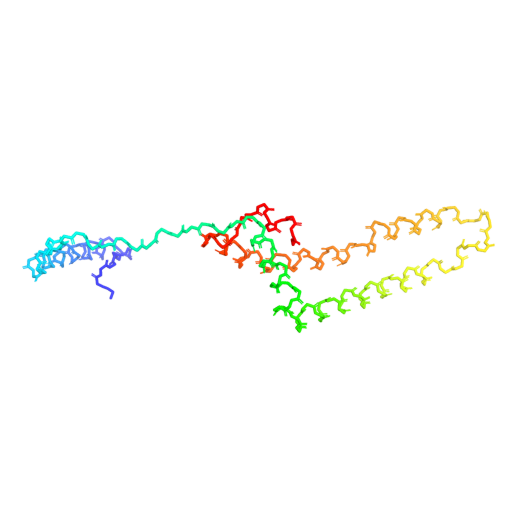YR A 1 112 ? 22.378 -0.605 -14.984 1.00 90.81 112 TYR A CA 1
ATOM 864 C C . TYR A 1 112 ? 21.117 0.271 -15.023 1.00 90.81 112 TYR A C 1
ATOM 866 O O . TYR A 1 112 ? 20.376 0.336 -14.044 1.00 90.81 112 TYR A O 1
ATOM 874 N N . ALA A 1 113 ? 20.826 0.906 -16.159 1.00 89.88 113 ALA A N 1
ATOM 875 C CA . ALA A 1 113 ? 19.644 1.743 -16.327 1.00 89.88 113 ALA A CA 1
ATOM 876 C C . ALA A 1 113 ? 18.346 0.925 -16.242 1.00 89.88 113 ALA A C 1
ATOM 878 O O . ALA A 1 113 ? 17.402 1.347 -15.574 1.00 89.88 113 ALA A O 1
ATOM 879 N N . SER A 1 114 ? 18.308 -0.256 -16.867 1.00 87.19 114 SER A N 1
ATOM 880 C CA . SER A 1 114 ? 17.134 -1.139 -16.851 1.00 87.19 114 SER A CA 1
ATOM 881 C C . SER A 1 114 ? 16.830 -1.707 -15.464 1.00 87.19 114 SER A C 1
ATOM 883 O O . SER A 1 114 ? 15.685 -1.632 -15.024 1.00 87.19 114 SER A O 1
ATOM 885 N N . LEU A 1 115 ? 17.835 -2.233 -14.757 1.00 86.62 115 LEU A N 1
ATOM 886 C CA . LEU A 1 115 ? 17.635 -2.894 -13.463 1.00 86.62 115 LEU A CA 1
ATOM 887 C C . LEU A 1 115 ? 17.647 -1.923 -12.278 1.00 86.62 115 LEU A C 1
ATOM 889 O O . LEU A 1 115 ? 16.953 -2.153 -11.292 1.00 86.62 115 LEU A O 1
ATOM 893 N N . GLY A 1 116 ? 18.437 -0.851 -12.354 1.00 85.75 116 GLY A N 1
ATOM 894 C CA . GLY A 1 116 ? 18.634 0.080 -11.244 1.00 85.75 116 GLY A CA 1
ATOM 895 C C . GLY A 1 116 ? 17.714 1.296 -11.283 1.00 85.75 116 GLY A C 1
ATOM 896 O O . GLY A 1 116 ? 17.167 1.685 -10.255 1.00 85.75 116 GLY A O 1
ATOM 897 N N . LEU A 1 117 ? 17.540 1.911 -12.456 1.00 86.56 117 LEU A N 1
ATOM 898 C CA . LEU A 1 117 ? 16.962 3.256 -12.546 1.00 86.56 117 LEU A CA 1
ATOM 899 C C . LEU A 1 117 ? 15.504 3.242 -13.012 1.00 86.56 117 LEU A C 1
ATOM 901 O O . LEU A 1 117 ? 14.651 3.889 -12.410 1.00 86.56 117 LEU A O 1
ATOM 905 N N . LEU A 1 118 ? 15.192 2.464 -14.047 1.00 85.75 118 LEU A N 1
ATOM 906 C CA . LEU A 1 118 ? 13.856 2.438 -14.648 1.00 85.75 118 LEU A CA 1
ATOM 907 C C . LEU A 1 118 ? 12.836 1.614 -13.863 1.00 85.75 118 LEU A C 1
ATOM 909 O O . LEU A 1 118 ? 11.637 1.784 -14.062 1.00 85.75 118 LEU A O 1
ATOM 913 N N . PHE A 1 119 ? 13.277 0.768 -12.933 1.00 86.06 119 PHE A N 1
ATOM 914 C CA . PHE A 1 119 ? 12.369 0.108 -11.995 1.00 86.06 119 PHE A CA 1
ATOM 915 C C . PHE A 1 119 ? 11.811 1.085 -10.942 1.00 86.06 119 PHE A C 1
ATOM 917 O O . PHE A 1 119 ? 10.691 0.917 -10.455 1.00 86.06 119 PHE A O 1
ATOM 924 N N . TRP A 1 120 ? 12.565 2.136 -10.606 1.00 90.94 120 TRP A N 1
ATOM 925 C CA . TRP A 1 120 ? 12.255 3.024 -9.485 1.00 90.94 120 TRP A CA 1
ATOM 926 C C . TRP A 1 120 ? 10.898 3.739 -9.588 1.00 90.94 120 TRP A C 1
ATOM 928 O O . TRP A 1 120 ? 10.161 3.727 -8.600 1.00 90.94 120 TRP A O 1
ATOM 938 N N . PRO A 1 121 ? 10.489 4.308 -10.742 1.00 90.19 121 PRO A N 1
ATOM 939 C CA . PRO A 1 121 ? 9.184 4.960 -10.860 1.00 90.19 121 PRO A CA 1
ATOM 940 C C . PRO A 1 121 ? 8.006 4.013 -10.591 1.00 90.19 121 PRO A C 1
ATOM 942 O O . PRO A 1 121 ? 7.025 4.421 -9.972 1.00 90.19 121 PRO A O 1
ATOM 945 N N . LEU A 1 122 ? 8.114 2.742 -11.000 1.00 90.25 122 LEU A N 1
ATOM 946 C CA . LEU A 1 122 ? 7.100 1.720 -10.719 1.00 90.25 122 LEU A CA 1
ATOM 947 C C . LEU A 1 122 ? 7.072 1.363 -9.226 1.00 90.25 122 LEU A C 1
ATOM 949 O O . LEU A 1 122 ? 5.994 1.269 -8.637 1.00 90.25 122 LEU A O 1
ATOM 953 N N . GLY A 1 123 ? 8.245 1.223 -8.602 1.00 91.06 123 GLY A N 1
ATOM 954 C CA . GLY A 1 123 ? 8.366 0.971 -7.165 1.00 91.06 123 GLY A CA 1
ATOM 955 C C . GLY A 1 123 ? 7.793 2.106 -6.312 1.00 91.06 123 GLY A C 1
ATOM 956 O O . GLY A 1 123 ? 7.026 1.854 -5.384 1.00 91.06 123 GLY A O 1
ATOM 957 N N . LEU A 1 124 ? 8.092 3.363 -6.655 1.00 92.62 124 LEU A N 1
ATOM 958 C CA . LEU A 1 124 ? 7.535 4.533 -5.971 1.00 92.62 124 LEU A CA 1
ATOM 959 C C . LEU A 1 124 ? 6.011 4.591 -6.077 1.00 92.62 124 LEU A C 1
ATOM 961 O O . LEU A 1 124 ? 5.340 4.858 -5.081 1.00 92.62 124 LEU A O 1
ATOM 965 N N . LEU A 1 125 ? 5.461 4.312 -7.262 1.00 91.94 125 LEU A N 1
ATOM 966 C CA . LEU A 1 125 ? 4.015 4.269 -7.465 1.00 91.94 125 LEU A CA 1
ATOM 967 C C . LEU A 1 125 ? 3.372 3.209 -6.558 1.00 91.94 125 LEU A C 1
ATOM 969 O O . LEU A 1 125 ? 2.387 3.502 -5.883 1.00 91.94 125 LEU A O 1
ATOM 973 N N . GLN A 1 126 ? 3.974 2.020 -6.456 1.00 89.88 126 GLN A N 1
ATOM 974 C CA . GLN A 1 126 ? 3.501 0.964 -5.556 1.00 89.88 126 GLN A CA 1
ATOM 975 C C . GLN A 1 126 ? 3.569 1.380 -4.077 1.00 89.88 126 GLN A C 1
ATOM 977 O O . GLN A 1 126 ? 2.621 1.145 -3.331 1.00 89.88 126 GLN A O 1
ATOM 982 N N . ILE A 1 127 ? 4.654 2.028 -3.641 1.00 92.62 127 ILE A N 1
ATOM 983 C CA . ILE A 1 127 ? 4.803 2.507 -2.256 1.00 92.62 127 ILE A CA 1
ATOM 984 C C . ILE A 1 127 ? 3.702 3.514 -1.907 1.00 92.62 127 ILE A C 1
ATOM 986 O O . ILE A 1 127 ? 3.121 3.439 -0.823 1.00 92.62 127 ILE A O 1
ATOM 990 N N . LEU A 1 128 ? 3.388 4.439 -2.817 1.00 91.62 128 LEU A N 1
ATOM 991 C CA . LEU A 1 128 ? 2.321 5.421 -2.617 1.00 91.62 128 LEU A CA 1
ATOM 992 C C . LEU A 1 128 ? 0.948 4.749 -2.503 1.00 91.62 128 LEU A C 1
ATOM 994 O O . LEU A 1 128 ? 0.169 5.098 -1.613 1.00 91.62 128 LEU A O 1
ATOM 998 N N . GLU A 1 129 ? 0.668 3.757 -3.352 1.00 89.12 129 GLU A N 1
ATOM 999 C CA . GLU A 1 129 ? -0.567 2.972 -3.279 1.00 89.12 129 GLU A CA 1
ATOM 1000 C C . GLU A 1 129 ? -0.692 2.247 -1.932 1.00 89.12 129 GLU A C 1
ATOM 1002 O O . GLU A 1 129 ? -1.710 2.399 -1.251 1.00 89.12 129 GLU A O 1
ATOM 1007 N N . VAL A 1 130 ? 0.354 1.535 -1.502 1.00 90.56 130 VAL A N 1
ATOM 1008 C CA . VAL A 1 130 ? 0.374 0.815 -0.218 1.00 90.56 130 VAL A CA 1
ATOM 1009 C C . VAL A 1 130 ? 0.215 1.782 0.954 1.00 90.56 130 VAL A C 1
ATOM 1011 O O . VAL A 1 130 ? -0.571 1.527 1.865 1.00 90.56 130 VAL A O 1
ATOM 1014 N N . ASN A 1 131 ? 0.900 2.927 0.926 1.00 92.38 131 ASN A N 1
ATOM 1015 C CA . ASN A 1 131 ? 0.801 3.922 1.990 1.00 92.38 131 ASN A CA 1
ATOM 1016 C C . ASN A 1 131 ? -0.613 4.515 2.093 1.00 92.38 131 ASN A C 1
ATOM 1018 O O . ASN A 1 131 ? -1.116 4.724 3.195 1.00 92.38 131 ASN A O 1
ATOM 1022 N N . SER A 1 132 ? -1.284 4.731 0.957 1.00 90.12 132 SER A N 1
ATOM 1023 C CA . SER A 1 132 ? -2.675 5.198 0.941 1.00 90.12 132 SER A CA 1
ATOM 1024 C C . SER A 1 132 ? -3.657 4.159 1.502 1.00 90.12 132 SER A C 1
ATOM 1026 O O . SER A 1 132 ? -4.606 4.517 2.200 1.00 90.12 132 SER A O 1
ATOM 1028 N N . ALA A 1 133 ? -3.409 2.867 1.255 1.00 88.31 133 ALA A N 1
ATOM 1029 C CA . ALA A 1 133 ? -4.252 1.768 1.723 1.00 88.31 133 ALA A CA 1
ATOM 1030 C C . ALA A 1 133 ? -3.997 1.395 3.194 1.00 88.31 133 ALA A C 1
ATOM 1032 O O . ALA A 1 133 ? -4.892 0.872 3.862 1.00 88.31 133 ALA A O 1
ATOM 1033 N N . ARG A 1 134 ? -2.804 1.704 3.718 1.00 91.25 134 ARG A N 1
ATOM 1034 C CA . ARG A 1 134 ? -2.329 1.297 5.047 1.00 91.25 134 ARG A CA 1
ATOM 1035 C C . ARG A 1 134 ? -3.321 1.586 6.170 1.00 91.25 134 ARG A C 1
ATOM 1037 O O . ARG A 1 134 ? -3.582 0.709 6.984 1.00 91.25 134 ARG A O 1
ATOM 1044 N N . ARG A 1 135 ? -3.906 2.788 6.205 1.00 91.62 135 ARG A N 1
ATOM 1045 C CA . ARG A 1 135 ? -4.856 3.178 7.262 1.00 91.62 135 ARG A CA 1
ATOM 1046 C C . ARG A 1 135 ? -6.104 2.292 7.280 1.00 91.62 135 ARG A C 1
ATOM 1048 O O . ARG A 1 135 ? -6.605 1.966 8.352 1.00 91.62 135 ARG A O 1
ATOM 1055 N N . ASN A 1 136 ? -6.607 1.919 6.105 1.00 89.75 136 ASN A N 1
ATOM 1056 C CA . ASN A 1 136 ? -7.794 1.074 5.995 1.00 89.75 136 ASN A CA 1
ATOM 1057 C C . ASN A 1 136 ? -7.465 -0.362 6.412 1.00 89.75 136 ASN A C 1
ATOM 1059 O O . ASN A 1 136 ? -8.197 -0.957 7.190 1.00 89.75 136 ASN A O 1
ATOM 1063 N N . VAL A 1 137 ? -6.310 -0.868 5.979 1.00 90.94 137 VAL A N 1
ATOM 1064 C CA . VAL A 1 137 ? -5.823 -2.211 6.318 1.00 90.94 137 VAL A CA 1
ATOM 1065 C C . VAL A 1 137 ? -5.559 -2.359 7.816 1.00 90.94 137 VAL A C 1
ATOM 1067 O O . VAL A 1 137 ? -5.934 -3.363 8.409 1.00 90.94 137 VAL A O 1
ATOM 1070 N N . GLU A 1 138 ? -4.946 -1.362 8.458 1.00 92.62 138 GLU A N 1
ATOM 1071 C CA . GLU A 1 138 ? -4.715 -1.384 9.908 1.00 92.62 138 GLU A CA 1
ATOM 1072 C C . GLU A 1 138 ? -6.032 -1.408 10.699 1.00 92.62 138 GLU A C 1
ATOM 1074 O O . GLU A 1 138 ? -6.101 -2.058 11.743 1.00 92.62 138 GLU A O 1
ATOM 1079 N N . ARG A 1 139 ? -7.087 -0.754 10.191 1.00 91.75 139 ARG A N 1
ATOM 1080 C CA . ARG A 1 139 ? -8.428 -0.833 10.782 1.00 91.75 139 ARG A CA 1
ATOM 1081 C C . ARG A 1 139 ? -9.034 -2.225 10.604 1.00 91.75 139 ARG A C 1
ATOM 1083 O O . ARG A 1 139 ? -9.455 -2.809 11.591 1.00 91.75 139 ARG A O 1
ATOM 1090 N N . ASP A 1 140 ? -8.994 -2.773 9.393 1.00 90.06 140 ASP A N 1
ATOM 1091 C CA . ASP A 1 140 ? -9.537 -4.102 9.087 1.00 90.06 140 ASP A CA 1
ATOM 1092 C C . ASP A 1 140 ? -8.858 -5.208 9.928 1.00 90.06 140 ASP A C 1
ATOM 1094 O O . ASP A 1 140 ? -9.514 -6.137 10.401 1.00 90.06 140 ASP A O 1
ATOM 1098 N N . ILE A 1 141 ? -7.547 -5.081 10.176 1.00 90.81 141 ILE A N 1
ATOM 1099 C CA . ILE A 1 141 ? -6.786 -5.984 11.057 1.00 90.81 141 ILE A CA 1
ATOM 1100 C C . ILE A 1 141 ? -7.194 -5.800 12.525 1.00 90.81 141 ILE A C 1
ATOM 1102 O O . ILE A 1 141 ? -7.317 -6.785 13.250 1.00 90.81 141 ILE A O 1
ATOM 1106 N N . LYS A 1 142 ? -7.402 -4.558 12.982 1.00 90.25 142 LYS A N 1
ATOM 1107 C CA . LYS A 1 142 ? -7.853 -4.276 14.355 1.00 90.25 142 LYS A CA 1
ATOM 1108 C C . LYS A 1 142 ? -9.250 -4.838 14.622 1.00 90.25 142 LYS A C 1
ATOM 1110 O O . LYS A 1 142 ? -9.513 -5.288 15.734 1.00 90.25 142 LYS A O 1
ATOM 1115 N N . ASP A 1 143 ? -10.099 -4.838 13.602 1.00 88.62 143 ASP A N 1
ATOM 1116 C CA . ASP A 1 143 ? -11.455 -5.383 13.650 1.00 88.62 143 ASP A CA 1
ATOM 1117 C C . ASP A 1 143 ? -11.479 -6.925 13.532 1.00 88.62 143 ASP A C 1
ATOM 1119 O O . ASP A 1 143 ? -12.547 -7.529 13.603 1.00 88.62 143 ASP A O 1
ATOM 1123 N N . GLY A 1 144 ? -10.319 -7.578 13.372 1.00 86.00 144 GLY A N 1
ATOM 1124 C CA . GLY A 1 144 ? -10.197 -9.040 13.346 1.00 86.00 144 GLY A CA 1
ATOM 1125 C C . GLY A 1 144 ? -10.630 -9.696 12.031 1.00 86.00 144 GLY A C 1
ATOM 1126 O O . GLY A 1 144 ? -10.837 -10.905 11.991 1.00 86.00 144 GLY A O 1
ATOM 1127 N N . LEU A 1 145 ? -10.760 -8.937 10.935 1.00 86.31 145 LEU A N 1
ATOM 1128 C CA . LEU A 1 145 ? -11.237 -9.480 9.654 1.00 86.31 145 LEU A CA 1
ATOM 1129 C C . LEU A 1 145 ? -10.234 -10.449 9.011 1.00 86.31 145 LEU A C 1
ATOM 1131 O O . LEU A 1 145 ? -10.630 -11.422 8.366 1.00 86.31 145 LEU A O 1
ATOM 1135 N N . TYR A 1 146 ? -8.937 -10.173 9.158 1.00 89.62 146 TYR A N 1
ATOM 1136 C CA . TYR A 1 146 ? -7.859 -11.034 8.682 1.00 89.62 146 TYR A CA 1
ATOM 1137 C C . TYR A 1 146 ? -6.547 -10.786 9.434 1.00 89.62 146 TYR A C 1
ATOM 1139 O O . TYR A 1 146 ? -6.288 -9.706 9.967 1.00 89.62 146 TYR A O 1
ATOM 1147 N N . GLY A 1 147 ? -5.679 -11.797 9.448 1.00 88.12 147 GLY A N 1
ATOM 1148 C CA . GLY A 1 147 ? -4.361 -11.712 10.067 1.00 88.12 147 GLY A CA 1
ATOM 1149 C C . GLY A 1 147 ? -3.375 -10.857 9.264 1.00 88.12 147 GLY A C 1
ATOM 1150 O O . GLY A 1 147 ? -3.321 -10.913 8.035 1.00 88.12 147 GLY A O 1
ATOM 1151 N N . ARG A 1 148 ? -2.502 -10.123 9.964 1.00 90.06 148 ARG A N 1
ATOM 1152 C CA . ARG A 1 148 ? -1.466 -9.274 9.345 1.00 90.06 148 ARG A CA 1
ATOM 1153 C C . ARG A 1 148 ? -0.514 -10.045 8.424 1.00 90.06 148 ARG A C 1
ATOM 1155 O O . ARG A 1 148 ? -0.171 -9.552 7.356 1.00 90.06 148 ARG A O 1
ATOM 1162 N N . PHE A 1 149 ? -0.093 -11.245 8.824 1.00 89.69 149 PHE A N 1
ATOM 1163 C CA . PHE A 1 149 ? 0.791 -12.085 8.006 1.00 89.69 149 PHE A CA 1
ATOM 1164 C C . PHE A 1 149 ? 0.111 -12.576 6.728 1.00 89.69 149 PHE A C 1
ATOM 1166 O O . PHE A 1 149 ? 0.753 -12.652 5.687 1.00 89.69 149 PHE A O 1
ATOM 1173 N N . ILE A 1 150 ? -1.187 -12.874 6.805 1.00 89.69 150 ILE A N 1
ATOM 1174 C CA . ILE A 1 150 ? -1.969 -13.345 5.661 1.00 89.69 150 ILE A CA 1
ATOM 1175 C C . ILE A 1 150 ? -2.106 -12.220 4.638 1.00 89.69 150 ILE A C 1
ATOM 1177 O O . ILE A 1 150 ? -1.885 -12.454 3.456 1.00 89.69 150 ILE A O 1
ATOM 1181 N N . TYR A 1 151 ? -2.371 -10.997 5.101 1.00 90.06 151 TYR A N 1
ATOM 1182 C CA . TYR A 1 151 ? -2.390 -9.816 4.242 1.00 90.06 151 TYR A CA 1
ATOM 1183 C C . TYR A 1 151 ? -1.060 -9.621 3.497 1.00 90.06 151 TYR A C 1
ATOM 1185 O O . TYR A 1 151 ? -1.068 -9.559 2.278 1.00 90.06 151 TYR A O 1
ATOM 1193 N N . ILE A 1 152 ? 0.079 -9.631 4.204 1.00 89.69 152 ILE A N 1
ATOM 1194 C CA . ILE A 1 152 ? 1.415 -9.399 3.608 1.00 89.69 152 ILE A CA 1
ATOM 1195 C C . ILE A 1 152 ? 1.792 -10.447 2.546 1.00 89.69 152 ILE A C 1
ATOM 1197 O O . ILE A 1 152 ? 2.545 -10.149 1.626 1.00 89.69 152 ILE A O 1
ATOM 1201 N N . ILE A 1 153 ? 1.333 -11.694 2.691 1.00 87.94 153 ILE A N 1
ATOM 1202 C CA . ILE A 1 153 ? 1.644 -12.763 1.728 1.00 87.94 153 ILE A CA 1
ATOM 1203 C C . ILE A 1 153 ? 0.799 -12.633 0.455 1.00 87.94 153 ILE A C 1
ATOM 1205 O O . ILE A 1 153 ? 1.247 -13.035 -0.618 1.00 87.94 153 ILE A O 1
ATOM 1209 N N . ILE A 1 154 ? -0.428 -12.125 0.579 1.00 86.56 154 ILE A N 1
ATOM 1210 C CA . ILE A 1 154 ? -1.404 -12.096 -0.513 1.00 86.56 154 ILE A CA 1
ATOM 1211 C C . ILE A 1 154 ? -1.381 -10.774 -1.292 1.00 86.56 154 ILE A C 1
ATOM 1213 O O . ILE A 1 154 ? -1.639 -10.801 -2.496 1.00 86.56 154 ILE A O 1
ATOM 1217 N N . GLU A 1 155 ? -1.085 -9.646 -0.641 1.00 78.19 155 GLU A N 1
ATOM 1218 C CA . GLU A 1 155 ? -1.182 -8.287 -1.205 1.00 78.19 155 GLU A CA 1
ATOM 1219 C C . GLU A 1 155 ? 0.095 -7.462 -0.987 1.00 78.19 155 GLU A C 1
ATOM 1221 O O . GLU A 1 155 ? 0.589 -6.894 -1.991 1.00 78.19 155 GLU A O 1
#

Secondary structure (DSSP, 8-state):
--SSPP-SSHHHHHHHHHHHHHHHHHHHHHSPP-PPPPSPPPPPPP-PPPPHHHHHHHHHHIIIIITHHHHHHHHHHHHHHHHHHHHHHHHHTTTTTS-SSS-HHHHHHHHHIIIIITTHHHHHHHHHHHHHHHHHHHHHHHTTSS-HHHHHHH-